Protein AF-A0A8E7B0N0-F1 (afdb_monomer_lite)

Structure (mmCIF, N/CA/C/O backbone):
data_AF-A0A8E7B0N0-F1
#
_entry.id   AF-A0A8E7B0N0-F1
#
loop_
_atom_site.group_PDB
_atom_site.id
_atom_site.type_symbol
_atom_site.label_atom_id
_atom_site.label_alt_id
_atom_site.label_comp_id
_atom_site.label_asym_id
_atom_site.label_entity_id
_atom_site.label_seq_id
_atom_site.pdbx_PDB_ins_code
_atom_site.Cartn_x
_atom_site.Cartn_y
_atom_site.Cartn_z
_atom_site.occupancy
_atom_site.B_iso_or_equiv
_atom_site.auth_seq_id
_atom_site.auth_comp_id
_atom_site.auth_asym_id
_atom_site.auth_atom_id
_atom_site.pdbx_PDB_model_num
ATOM 1 N N . MET A 1 1 ? -11.479 2.311 12.632 1.00 68.69 1 MET A N 1
ATOM 2 C CA . MET A 1 1 ? -10.140 2.124 12.041 1.00 68.69 1 MET A CA 1
ATOM 3 C C . MET A 1 1 ? -10.309 1.404 10.715 1.00 68.69 1 MET A C 1
ATOM 5 O O . MET A 1 1 ? -11.239 0.603 10.626 1.00 68.69 1 MET A O 1
ATOM 9 N N . PRO A 1 2 ? -9.505 1.704 9.683 1.00 69.88 2 PRO A N 1
ATOM 10 C CA . PRO A 1 2 ? -9.558 0.948 8.440 1.00 69.88 2 PRO A CA 1
ATOM 11 C C . PRO A 1 2 ? -9.269 -0.530 8.703 1.00 69.88 2 PRO A C 1
ATOM 13 O O . PRO A 1 2 ? -8.452 -0.888 9.550 1.00 69.88 2 PRO A O 1
ATOM 16 N N . THR A 1 3 ? -9.963 -1.397 7.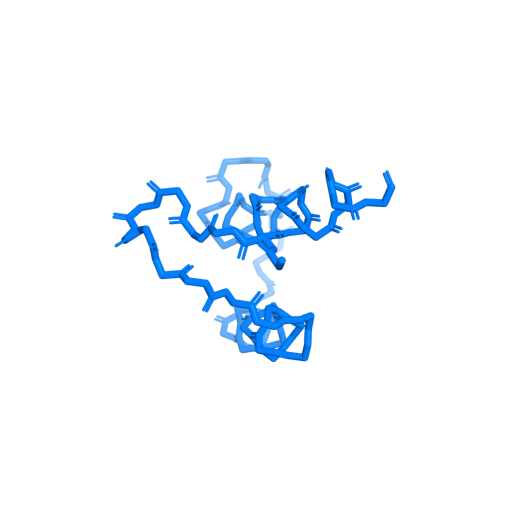976 1.00 78.88 3 THR A N 1
ATOM 17 C CA . THR A 1 3 ? -9.740 -2.843 8.012 1.00 78.88 3 THR A CA 1
ATOM 18 C C . THR A 1 3 ? -8.976 -3.268 6.771 1.00 78.88 3 THR A C 1
ATOM 20 O O . THR A 1 3 ? -9.311 -2.874 5.652 1.00 78.88 3 THR A O 1
ATOM 23 N N . TRP A 1 4 ? -7.961 -4.112 6.950 1.00 78.06 4 TRP A N 1
ATOM 24 C CA . TRP A 1 4 ? -7.273 -4.727 5.824 1.00 78.06 4 TRP A CA 1
ATOM 25 C C . TRP A 1 4 ? -8.249 -5.614 5.053 1.00 78.06 4 TRP A C 1
ATOM 27 O O . TRP A 1 4 ? -8.728 -6.617 5.578 1.00 78.06 4 TRP A O 1
ATOM 37 N N . LYS A 1 5 ? -8.528 -5.284 3.787 1.00 70.31 5 LYS A N 1
ATOM 38 C CA . LYS A 1 5 ? -9.513 -6.021 2.968 1.00 70.31 5 LYS A CA 1
ATOM 39 C C . LYS A 1 5 ? -9.160 -7.505 2.776 1.00 70.31 5 LYS A C 1
ATOM 41 O O . LYS A 1 5 ? -10.048 -8.311 2.524 1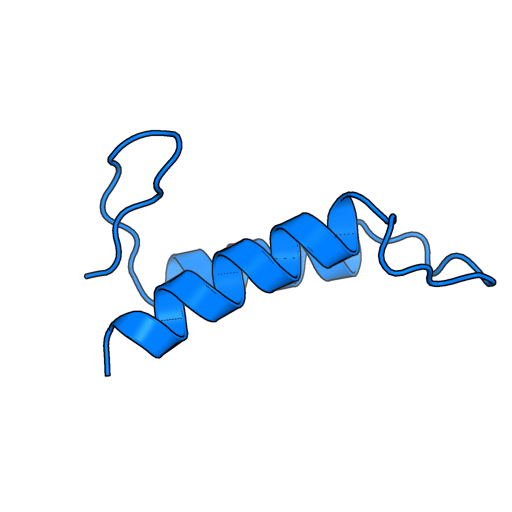.00 70.31 5 LYS A O 1
ATOM 46 N N . CYS A 1 6 ? -7.884 -7.871 2.900 1.00 66.31 6 CYS A N 1
ATOM 47 C CA . CYS A 1 6 ? -7.394 -9.240 2.726 1.00 66.31 6 CYS A CA 1
ATOM 48 C C . CYS A 1 6 ? -7.507 -10.123 3.980 1.00 66.31 6 CYS A C 1
ATOM 50 O O . CYS A 1 6 ? -7.648 -11.335 3.838 1.00 66.31 6 CYS A O 1
ATOM 52 N N . THR A 1 7 ? -7.453 -9.553 5.187 1.00 78.56 7 THR A N 1
ATOM 53 C CA . THR A 1 7 ? -7.460 -10.321 6.449 1.00 78.56 7 THR A CA 1
ATOM 54 C C . THR A 1 7 ? -8.629 -9.978 7.370 1.00 78.56 7 THR A C 1
ATOM 56 O O . THR A 1 7 ? -8.895 -10.717 8.313 1.00 78.56 7 THR A O 1
ATOM 59 N N . GLY A 1 8 ? -9.326 -8.865 7.127 1.00 77.88 8 GLY A N 1
ATOM 60 C CA . GLY A 1 8 ? -10.348 -8.321 8.023 1.00 77.88 8 GLY A CA 1
ATOM 61 C C . GLY A 1 8 ? -9.784 -7.746 9.326 1.00 77.88 8 GLY A C 1
ATOM 62 O O . GLY A 1 8 ? -10.551 -7.406 10.220 1.00 77.88 8 GLY A O 1
ATOM 63 N N . THR A 1 9 ? -8.458 -7.648 9.451 1.00 82.25 9 THR A N 1
ATOM 64 C CA . THR A 1 9 ? -7.785 -7.102 10.635 1.00 82.25 9 THR A CA 1
ATOM 65 C C . THR A 1 9 ? -7.981 -5.594 10.686 1.00 82.25 9 THR A C 1
ATOM 67 O O . THR A 1 9 ? -7.757 -4.917 9.683 1.00 82.25 9 THR A O 1
ATOM 70 N N . GLU A 1 10 ? -8.399 -5.066 11.835 1.00 85.44 10 GLU A N 1
ATOM 71 C CA . GLU A 1 10 ? -8.364 -3.625 12.084 1.00 85.44 10 GLU A CA 1
ATOM 72 C C . GLU A 1 10 ? -6.916 -3.172 12.204 1.00 85.44 10 GLU A C 1
ATOM 74 O O . GLU A 1 10 ? -6.139 -3.766 12.947 1.00 85.44 10 GLU A O 1
ATOM 79 N N . VAL A 1 11 ? -6.568 -2.130 11.459 1.00 82.06 11 VAL A N 1
ATOM 80 C CA . VAL A 1 11 ? -5.215 -1.585 11.427 1.00 82.06 11 VAL A CA 1
ATOM 81 C C . VAL A 1 11 ? -5.296 -0.125 11.839 1.00 82.06 11 VAL A C 1
ATOM 83 O O . VAL A 1 11 ? -6.114 0.646 11.323 1.00 82.06 11 VAL A O 1
ATOM 86 N N . THR A 1 12 ? -4.467 0.261 12.800 1.00 86.56 12 THR A N 1
ATOM 87 C CA . THR A 1 12 ? -4.300 1.664 13.179 1.00 86.56 12 THR A CA 1
ATOM 88 C C . THR A 1 12 ? -3.648 2.450 12.042 1.00 86.56 12 THR A C 1
ATOM 90 O O . THR A 1 12 ? -3.044 1.895 11.120 1.00 86.56 12 THR A O 1
ATOM 93 N N . LYS A 1 13 ? -3.752 3.779 12.099 1.00 84.44 13 LYS A N 1
ATOM 94 C CA . LYS A 1 13 ? -3.056 4.632 11.135 1.00 84.44 13 LYS A CA 1
ATOM 95 C C . LYS A 1 13 ? -1.537 4.444 11.232 1.00 84.44 13 LYS A C 1
ATOM 97 O O . LYS A 1 13 ? -0.898 4.316 10.191 1.00 84.44 13 LYS A O 1
ATOM 102 N N . GLU A 1 14 ? -0.985 4.357 12.447 1.00 88.31 14 GLU A N 1
ATOM 103 C CA . GLU A 1 14 ? 0.448 4.115 12.648 1.00 88.31 14 GLU A CA 1
ATOM 104 C C . GLU A 1 14 ? 0.918 2.790 12.025 1.00 88.31 14 GLU A C 1
ATOM 106 O O . GLU A 1 14 ? 1.898 2.785 11.285 1.00 88.31 14 GLU A O 1
ATOM 111 N N . GLU A 1 15 ? 0.207 1.680 12.246 1.00 88.38 15 GLU A N 1
ATOM 112 C CA . GLU A 1 15 ? 0.577 0.367 11.683 1.00 88.38 15 GLU A CA 1
ATOM 113 C C . GLU A 1 15 ? 0.525 0.355 10.144 1.00 88.38 15 GLU A C 1
ATOM 115 O O . GLU A 1 15 ? 1.341 -0.289 9.470 1.00 88.38 15 GLU A O 1
ATOM 120 N N . ALA A 1 16 ? -0.426 1.088 9.560 1.00 86.50 16 ALA A N 1
ATOM 121 C CA . ALA A 1 16 ? -0.548 1.220 8.115 1.00 86.50 16 ALA A CA 1
ATOM 122 C C . ALA A 1 16 ? 0.595 2.071 7.522 1.00 86.50 16 ALA A C 1
ATOM 124 O O . ALA A 1 16 ? 1.150 1.727 6.473 1.00 86.50 16 ALA A O 1
ATOM 125 N N . GLU A 1 17 ? 0.996 3.146 8.204 1.00 89.12 17 GLU A N 1
ATOM 126 C CA . GLU A 1 17 ? 2.149 3.973 7.829 1.00 89.12 17 GLU A CA 1
ATOM 127 C C . GLU A 1 17 ? 3.478 3.212 7.967 1.00 89.12 17 GLU A C 1
ATOM 129 O O . GLU A 1 17 ? 4.319 3.279 7.064 1.00 89.12 17 GLU A O 1
ATOM 134 N N . GLU A 1 18 ? 3.647 2.426 9.033 1.00 90.94 18 GLU A N 1
ATOM 135 C CA . GLU A 1 18 ? 4.810 1.554 9.238 1.00 90.94 18 GLU A CA 1
ATOM 136 C C . GLU A 1 18 ? 4.923 0.509 8.117 1.00 90.94 18 GLU A C 1
ATOM 138 O O . GLU A 1 18 ? 5.989 0.328 7.519 1.00 90.94 18 GLU A O 1
ATOM 143 N N . SER A 1 19 ? 3.801 -0.101 7.728 1.00 88.31 19 SER A N 1
ATOM 144 C CA . SER A 1 19 ? 3.738 -1.035 6.598 1.00 88.31 19 SER A CA 1
ATOM 145 C C . SER A 1 19 ? 4.164 -0.381 5.277 1.00 88.31 19 SER A C 1
ATOM 147 O O . SER A 1 19 ? 4.938 -0.962 4.509 1.00 88.31 19 SER A O 1
ATOM 149 N N . ILE A 1 20 ? 3.719 0.853 5.011 1.00 88.50 20 ILE A N 1
ATOM 150 C CA . ILE A 1 20 ? 4.149 1.625 3.834 1.00 88.50 20 ILE A CA 1
ATOM 151 C C . ILE A 1 20 ? 5.659 1.890 3.883 1.00 88.50 20 ILE A C 1
ATOM 153 O O . ILE A 1 20 ? 6.333 1.769 2.856 1.00 88.50 20 ILE A O 1
ATOM 157 N N . ALA A 1 21 ? 6.205 2.247 5.047 1.00 88.75 21 ALA A N 1
ATOM 158 C CA . ALA A 1 21 ? 7.634 2.495 5.213 1.00 88.75 21 ALA A CA 1
ATOM 159 C C . ALA A 1 21 ? 8.464 1.231 4.939 1.00 88.75 21 ALA A C 1
ATOM 161 O O . ALA A 1 21 ? 9.455 1.295 4.208 1.00 88.75 21 ALA A O 1
ATOM 162 N N . HIS A 1 22 ? 8.029 0.071 5.438 1.00 89.06 22 HIS A N 1
ATOM 163 C CA . HIS A 1 22 ? 8.666 -1.210 5.141 1.00 89.06 22 HIS A CA 1
ATOM 164 C C . HIS A 1 22 ? 8.633 -1.549 3.650 1.00 89.06 22 HIS A C 1
ATOM 166 O O . HIS A 1 22 ? 9.662 -1.933 3.097 1.00 89.06 22 HIS A O 1
ATOM 172 N N . LEU A 1 23 ? 7.497 -1.354 2.976 1.00 86.69 23 LEU A N 1
ATOM 173 C CA . LEU A 1 23 ? 7.373 -1.593 1.534 1.00 86.69 23 LEU A CA 1
ATOM 174 C C . LEU A 1 23 ? 8.271 -0.664 0.712 1.00 86.69 23 LEU A C 1
ATOM 176 O O . LEU A 1 23 ? 8.909 -1.109 -0.241 1.00 86.69 23 LEU A O 1
ATOM 180 N N . LYS A 1 24 ? 8.359 0.616 1.089 1.00 83.75 24 LYS A N 1
ATOM 181 C CA . LYS A 1 24 ? 9.255 1.580 0.438 1.00 83.75 24 LYS A CA 1
ATOM 182 C C . LYS A 1 24 ? 10.725 1.222 0.647 1.00 83.75 24 LYS A C 1
ATOM 184 O O . LYS A 1 24 ? 11.486 1.307 -0.307 1.00 83.75 24 LYS A O 1
ATOM 189 N N . ASN A 1 25 ? 11.109 0.773 1.842 1.00 85.38 25 ASN A N 1
ATOM 190 C CA . ASN A 1 25 ? 12.474 0.313 2.124 1.00 85.38 25 ASN A CA 1
ATOM 191 C C . ASN A 1 25 ? 12.817 -1.013 1.430 1.00 85.38 25 ASN A C 1
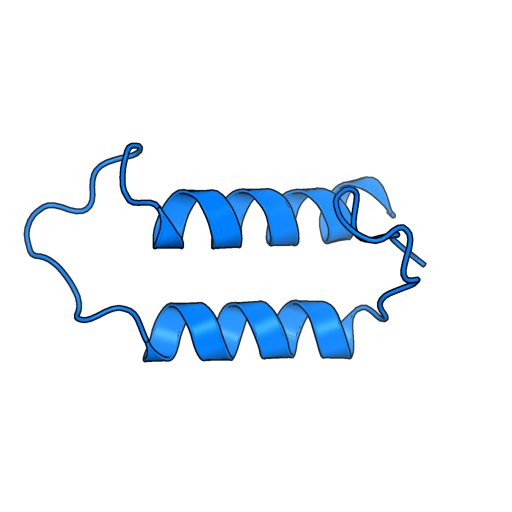ATOM 193 O O . ASN A 1 25 ? 13.965 -1.225 1.053 1.00 85.38 25 ASN A O 1
ATOM 197 N N . ALA A 1 26 ? 11.839 -1.903 1.249 1.00 83.81 26 ALA A N 1
ATOM 198 C CA . ALA A 1 26 ? 12.003 -3.139 0.486 1.00 83.81 26 ALA A CA 1
ATOM 199 C C . ALA A 1 26 ? 12.034 -2.901 -1.034 1.00 83.81 26 ALA A C 1
ATOM 201 O O . ALA A 1 26 ? 12.413 -3.794 -1.793 1.00 83.81 26 ALA A O 1
ATOM 202 N N . CYS A 1 27 ? 11.630 -1.715 -1.498 1.00 82.81 27 CYS A N 1
ATOM 203 C CA . CYS A 1 27 ? 11.744 -1.343 -2.896 1.00 82.81 27 CYS A CA 1
ATOM 204 C C . CYS A 1 27 ? 13.218 -1.136 -3.258 1.00 82.81 27 CYS A C 1
ATOM 206 O O . CYS A 1 27 ? 13.870 -0.219 -2.767 1.00 82.81 27 CYS A O 1
ATOM 208 N N . PHE A 1 28 ? 13.722 -1.939 -4.192 1.00 76.94 28 PHE A N 1
ATOM 209 C CA . PHE A 1 28 ? 15.091 -1.821 -4.704 1.00 76.94 28 PHE A CA 1
ATOM 210 C C . PHE A 1 28 ? 15.306 -0.602 -5.622 1.00 76.94 28 PHE A C 1
ATOM 212 O O . PHE A 1 28 ? 16.375 -0.472 -6.211 1.00 76.94 28 PHE A O 1
ATOM 219 N N . GLY A 1 29 ? 14.309 0.283 -5.754 1.00 70.81 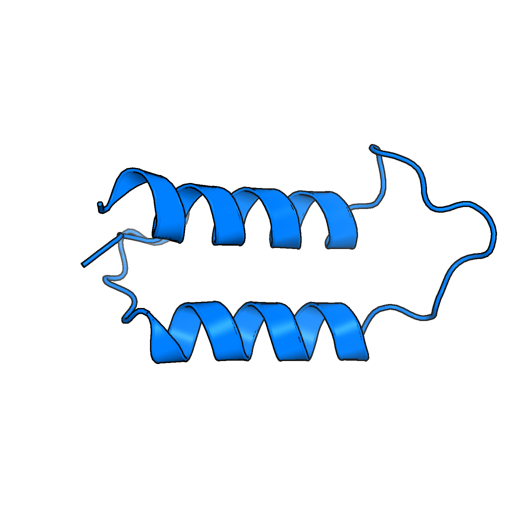29 GLY A N 1
ATOM 220 C CA . GLY A 1 29 ? 14.403 1.501 -6.560 1.00 70.81 29 GLY A CA 1
ATOM 221 C C . GLY A 1 29 ? 14.553 1.203 -8.048 1.00 70.81 29 GLY A C 1
ATOM 222 O O . GLY A 1 29 ? 15.466 1.713 -8.687 1.00 70.81 29 GLY A O 1
ATOM 223 N N . CYS A 1 30 ? 13.689 0.341 -8.591 1.00 72.88 30 CYS A N 1
ATOM 224 C CA . CYS A 1 30 ? 13.745 -0.056 -9.995 1.00 72.88 30 CYS A CA 1
ATOM 225 C C . CYS A 1 30 ? 13.716 1.185 -10.908 1.00 72.88 30 CYS A C 1
ATOM 227 O O . CYS A 1 30 ? 12.794 1.992 -10.795 1.00 72.88 30 CYS A O 1
ATOM 229 N N . ASP A 1 31 ? 14.652 1.295 -11.858 1.00 63.03 31 ASP A N 1
ATOM 230 C CA . ASP A 1 31 ? 14.726 2.417 -12.816 1.00 63.03 31 ASP A CA 1
ATOM 231 C C . ASP A 1 31 ? 13.410 2.655 -13.577 1.00 63.03 31 ASP A C 1
ATOM 233 O O . ASP A 1 31 ? 13.066 3.777 -13.939 1.00 63.03 31 ASP A O 1
ATOM 237 N N . THR A 1 32 ? 12.640 1.590 -13.814 1.00 61.94 32 THR A N 1
ATOM 238 C CA . THR A 1 32 ? 11.325 1.657 -14.458 1.00 61.94 32 THR A CA 1
ATOM 239 C C . THR A 1 32 ? 10.227 1.425 -13.424 1.00 61.94 32 THR A C 1
ATOM 241 O O . THR A 1 32 ? 9.672 0.331 -13.308 1.00 61.94 32 THR A O 1
ATOM 244 N N . HIS A 1 33 ? 9.901 2.457 -12.646 1.00 67.06 33 HIS A N 1
ATOM 245 C CA . HIS A 1 33 ? 8.695 2.447 -11.821 1.00 67.06 33 HIS A CA 1
ATOM 246 C C . HIS A 1 33 ? 7.458 2.465 -12.730 1.00 67.06 33 HIS A C 1
ATOM 248 O O . HIS A 1 33 ? 7.052 3.498 -13.256 1.00 67.06 33 HIS A O 1
ATOM 254 N N . SER A 1 34 ? 6.887 1.281 -12.940 1.00 70.06 34 SER A N 1
ATOM 255 C CA . SER A 1 34 ? 5.621 1.079 -13.639 1.00 70.06 34 SER A CA 1
ATOM 256 C C . SER A 1 34 ? 4.468 1.002 -12.637 1.00 70.06 34 SER A C 1
ATOM 258 O O . SER A 1 34 ? 4.637 0.514 -11.517 1.00 70.06 34 SER A O 1
ATOM 260 N N . ASN A 1 35 ? 3.271 1.392 -13.077 1.00 68.00 35 ASN A N 1
ATOM 261 C CA . ASN A 1 35 ? 2.017 1.167 -12.350 1.00 68.00 35 ASN A CA 1
ATOM 262 C C . ASN A 1 35 ? 1.724 -0.330 -12.125 1.00 68.00 35 ASN A C 1
ATOM 264 O O . ASN A 1 35 ? 0.879 -0.678 -11.306 1.00 68.00 35 ASN A O 1
ATOM 268 N N . GLU A 1 36 ? 2.431 -1.219 -12.826 1.00 78.19 36 GLU A N 1
ATOM 269 C CA . GLU A 1 36 ? 2.349 -2.671 -12.642 1.00 78.19 36 GLU A CA 1
ATOM 270 C C . GLU A 1 36 ? 3.293 -3.206 -11.551 1.00 78.19 36 GLU A C 1
ATOM 272 O O . GLU A 1 36 ? 3.286 -4.400 -11.252 1.00 78.19 36 GLU A O 1
ATOM 277 N N . CYS A 1 37 ? 4.100 -2.345 -10.921 1.00 84.31 37 CYS A N 1
ATOM 278 C CA . CYS A 1 37 ? 4.953 -2.741 -9.807 1.00 84.31 37 CYS A CA 1
ATOM 279 C C . CYS A 1 37 ? 4.101 -3.198 -8.615 1.00 84.31 37 CYS A C 1
ATOM 281 O O . CYS A 1 37 ? 3.330 -2.421 -8.048 1.00 84.31 37 CYS A O 1
ATOM 283 N N . SER A 1 38 ? 4.280 -4.451 -8.187 1.00 84.94 38 SER A N 1
ATOM 284 C CA . SER A 1 38 ? 3.513 -5.037 -7.081 1.00 84.94 38 SER A CA 1
ATOM 285 C C . SER A 1 38 ? 3.689 -4.270 -5.766 1.00 84.94 38 SER A C 1
ATOM 287 O O . SER A 1 38 ? 2.734 -4.144 -5.006 1.00 84.94 38 SER A O 1
ATOM 289 N N . ILE A 1 39 ? 4.877 -3.699 -5.524 1.00 86.12 39 ILE A N 1
ATOM 290 C CA . ILE A 1 39 ? 5.152 -2.868 -4.341 1.00 86.12 39 ILE A CA 1
ATOM 291 C C . ILE A 1 39 ? 4.403 -1.536 -4.437 1.00 86.12 39 ILE A C 1
ATOM 293 O O . ILE A 1 39 ? 3.751 -1.132 -3.478 1.00 86.12 39 ILE A O 1
ATOM 297 N N . ALA A 1 40 ? 4.452 -0.867 -5.594 1.00 83.62 40 ALA A N 1
ATOM 298 C CA . ALA A 1 40 ? 3.736 0.392 -5.800 1.00 83.62 40 ALA A CA 1
ATOM 299 C C . ALA A 1 40 ? 2.218 0.202 -5.662 1.00 83.62 40 ALA A C 1
ATOM 301 O O . ALA A 1 40 ? 1.551 1.008 -5.015 1.00 83.62 40 ALA A O 1
ATOM 302 N N . LYS A 1 41 ? 1.690 -0.904 -6.200 1.00 86.38 41 LYS A N 1
ATOM 303 C CA . LYS A 1 41 ? 0.286 -1.288 -6.050 1.00 86.38 41 LYS A CA 1
ATOM 304 C C . LYS A 1 41 ? -0.086 -1.517 -4.584 1.00 86.38 41 LYS A C 1
ATOM 306 O O . LYS A 1 41 ? -1.062 -0.936 -4.125 1.00 86.38 41 LYS A O 1
ATOM 311 N N . ALA A 1 42 ? 0.716 -2.283 -3.842 1.00 86.31 42 ALA A N 1
ATOM 312 C CA . ALA A 1 42 ? 0.479 -2.536 -2.422 1.00 86.31 42 ALA A CA 1
ATOM 313 C C . ALA A 1 42 ? 0.505 -1.243 -1.588 1.00 86.31 42 ALA A C 1
ATOM 315 O O . ALA A 1 42 ? -0.376 -1.024 -0.762 1.00 86.31 42 ALA A O 1
ATOM 316 N N . VAL A 1 43 ? 1.467 -0.346 -1.838 1.00 86.69 43 VAL A N 1
ATOM 317 C CA . VAL A 1 43 ? 1.515 0.972 -1.183 1.00 86.69 43 VAL A CA 1
ATOM 318 C C . VAL A 1 43 ? 0.257 1.781 -1.498 1.00 86.69 43 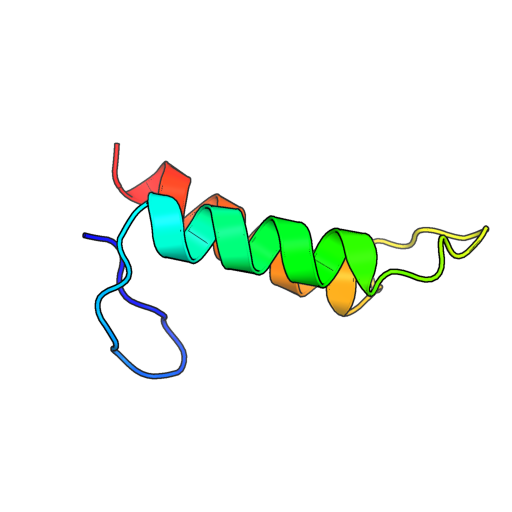VAL A C 1
ATOM 320 O O . VAL A 1 43 ? -0.336 2.343 -0.583 1.00 86.69 43 VAL A O 1
ATOM 323 N N . GLY A 1 44 ? -0.179 1.810 -2.761 1.00 85.81 44 GLY A N 1
ATOM 324 C CA . GLY A 1 44 ? -1.399 2.508 -3.173 1.00 85.81 44 GLY A CA 1
ATOM 325 C C . GLY A 1 44 ? -2.662 1.956 -2.509 1.00 85.81 44 GLY A C 1
ATOM 326 O O . GLY A 1 44 ? -3.481 2.729 -2.016 1.00 85.81 44 GLY A O 1
ATOM 327 N N . GLU A 1 45 ? -2.800 0.632 -2.435 1.00 85.88 45 GLU A N 1
ATOM 328 C CA . GLU A 1 45 ? -3.917 -0.027 -1.751 1.00 85.88 45 GLU A CA 1
ATOM 329 C C . GLU A 1 45 ? -3.941 0.324 -0.255 1.00 85.88 45 GLU A C 1
ATOM 331 O O . GLU A 1 45 ? -4.998 0.687 0.264 1.00 85.88 45 GLU A O 1
ATOM 336 N N . ILE A 1 46 ? -2.785 0.300 0.425 1.00 86.12 46 ILE A N 1
ATOM 337 C CA . ILE A 1 46 ? -2.671 0.687 1.842 1.00 86.12 46 ILE A CA 1
ATOM 338 C C . ILE A 1 46 ? -2.999 2.165 2.039 1.00 86.12 46 ILE A C 1
ATOM 340 O O . ILE A 1 46 ? -3.815 2.496 2.895 1.00 86.12 46 ILE A O 1
ATOM 344 N N . SER A 1 47 ? -2.440 3.056 1.219 1.00 84.69 47 SER A N 1
ATOM 345 C CA . SER A 1 47 ? -2.734 4.489 1.295 1.00 84.69 47 SER A CA 1
ATOM 346 C C . SER A 1 47 ? -4.218 4.796 1.085 1.00 84.69 47 SER A C 1
ATOM 348 O O . SER A 1 47 ? -4.760 5.624 1.817 1.00 84.69 47 SER A O 1
ATOM 350 N N . SER A 1 48 ? -4.887 4.106 0.154 1.00 83.38 48 SER A N 1
ATOM 351 C CA . SER A 1 48 ? -6.325 4.276 -0.097 1.00 83.38 48 SER A CA 1
ATOM 352 C C . SER A 1 48 ? -7.175 3.865 1.107 1.00 83.38 48 SER A C 1
ATOM 354 O O . SER A 1 48 ? -8.149 4.541 1.416 1.00 83.38 48 SER A O 1
ATOM 356 N N . MET A 1 49 ? -6.803 2.802 1.830 1.00 78.12 49 MET A N 1
ATOM 357 C CA . MET A 1 49 ? -7.525 2.394 3.045 1.00 78.12 49 MET A CA 1
ATOM 358 C C . MET A 1 49 ? -7.453 3.459 4.149 1.00 78.12 49 MET A C 1
ATOM 360 O O . MET A 1 49 ? -8.430 3.670 4.865 1.00 78.12 49 MET A O 1
ATOM 364 N N . ILE A 1 50 ? -6.317 4.152 4.273 1.00 77.62 50 ILE A N 1
ATOM 365 C CA . ILE A 1 50 ? -6.128 5.213 5.273 1.00 77.62 50 ILE A CA 1
ATOM 366 C C . ILE A 1 50 ? -6.929 6.473 4.902 1.00 77.62 50 ILE A C 1
ATOM 368 O O . ILE A 1 50 ? -7.458 7.129 5.793 1.00 77.62 50 ILE A O 1
ATOM 372 N N . THR A 1 51 ? -7.053 6.795 3.608 1.00 67.88 51 THR A N 1
ATOM 373 C CA . THR A 1 51 ? -7.779 7.992 3.128 1.00 67.88 51 THR A CA 1
ATOM 374 C C . THR A 1 51 ? -9.294 7.803 3.046 1.00 67.88 51 THR A C 1
ATOM 376 O O . THR A 1 51 ? -10.027 8.762 3.239 1.00 67.88 51 THR A O 1
ATOM 379 N N . GLU A 1 52 ? -9.794 6.582 2.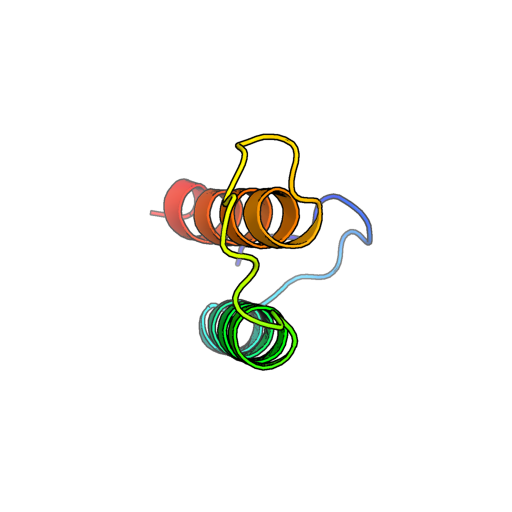825 1.00 57.16 52 GLU A N 1
ATOM 380 C CA . GLU A 1 52 ? -11.239 6.277 2.886 1.00 57.16 52 GLU A CA 1
ATOM 381 C C . GLU A 1 52 ? -11.811 6.305 4.324 1.00 57.16 52 GLU A C 1
ATOM 383 O O . GLU A 1 52 ? -13.006 6.086 4.514 1.00 57.16 52 GLU A O 1
ATOM 388 N N . SER A 1 53 ? -10.972 6.547 5.340 1.00 49.69 53 SER A N 1
ATOM 389 C CA . SER A 1 53 ? -11.359 6.609 6.759 1.00 49.69 53 SER A CA 1
ATOM 390 C C . SER A 1 53 ? -11.484 8.038 7.320 1.00 49.69 53 SER A C 1
ATOM 392 O O . SER A 1 53 ? -11.673 8.175 8.531 1.00 49.69 53 SER A O 1
ATOM 394 N N . GLU A 1 54 ? -11.354 9.073 6.479 1.00 46.12 54 GLU A N 1
ATOM 395 C CA . GLU A 1 54 ? -11.558 10.498 6.822 1.00 46.12 54 GLU A CA 1
ATOM 396 C C . GLU A 1 54 ? -12.965 11.009 6.475 1.00 46.12 54 GLU A C 1
ATOM 398 O O . GLU A 1 54 ? -13.522 10.603 5.428 1.00 46.12 54 GLU A O 1
#

Sequence (54 aa):
MPTWKCTGTEVTKEEAEESIAHLKNACFGCDTHSNECSIAKAVGEISSMITESE

pLDDT: mean 78.88, std 10.21, range [46.12, 90.94]

Secondary structure (DSSP, 8-state):
-PBPTTT--B--HHHHHHHHHHHHHH----SS--TT-HHHHHHHHHHHHHHTT-

Foldseek 3Di:
DQADPVPRDDDDPVRLVVVLVVLVVVDPPPPDPDPPPPSVVVSVSSVVSNVVVD

Organism: NCBI:txid2834276

Radius of gyration: 11.8 Å; chains: 1; bounding box: 27×21×28 Å